Protein AF-A0A971X4K5-F1 (afdb_monomer_lite)

Structure (mmCIF, N/CA/C/O backbone):
data_AF-A0A971X4K5-F1
#
_entry.id   AF-A0A971X4K5-F1
#
loop_
_atom_site.group_PDB
_atom_site.id
_atom_site.type_symbol
_atom_site.label_atom_id
_atom_site.label_alt_id
_atom_site.label_comp_id
_atom_site.label_asym_id
_atom_site.label_entity_id
_atom_site.label_seq_id
_atom_site.pdbx_PDB_ins_code
_atom_site.Cartn_x
_atom_site.Cartn_y
_atom_site.Cartn_z
_atom_site.occupancy
_atom_site.B_iso_or_equiv
_atom_site.auth_seq_id
_atom_site.auth_comp_id
_atom_site.auth_asym_id
_atom_site.auth_atom_id
_atom_site.pdbx_PDB_model_num
ATOM 1 N N . MET A 1 1 ? 47.825 1.876 -85.597 1.00 58.78 1 MET A N 1
ATOM 2 C CA . MET A 1 1 ? 46.589 1.651 -84.807 1.00 58.78 1 MET A CA 1
ATOM 3 C C . MET A 1 1 ? 46.762 0.656 -83.650 1.00 58.78 1 MET A C 1
ATOM 5 O O . MET A 1 1 ? 46.253 0.939 -82.579 1.00 58.78 1 MET A O 1
ATOM 9 N N . ARG A 1 2 ? 47.531 -0.440 -83.796 1.00 67.69 2 ARG A N 1
ATOM 10 C CA . ARG A 1 2 ? 47.725 -1.481 -82.754 1.00 67.69 2 ARG A CA 1
ATOM 11 C C . ARG A 1 2 ? 48.335 -1.012 -81.417 1.00 67.69 2 ARG A C 1
ATOM 13 O O . ARG A 1 2 ? 48.044 -1.585 -80.376 1.00 67.69 2 ARG A O 1
ATOM 20 N N . ASN A 1 3 ? 49.154 0.038 -81.427 1.00 70.19 3 ASN A N 1
ATOM 21 C CA . ASN A 1 3 ? 49.801 0.536 -80.205 1.00 70.19 3 ASN A CA 1
ATOM 22 C C . ASN A 1 3 ? 48.844 1.411 -79.375 1.00 70.19 3 ASN A C 1
ATOM 24 O O . ASN A 1 3 ? 48.927 1.437 -78.155 1.00 70.19 3 ASN A O 1
ATOM 28 N N . LEU A 1 4 ? 47.886 2.071 -80.033 1.00 76.25 4 LEU A N 1
ATOM 29 C CA . LEU A 1 4 ? 46.918 2.975 -79.402 1.00 76.25 4 LEU A CA 1
ATOM 30 C C . LEU A 1 4 ? 45.888 2.201 -78.564 1.00 76.25 4 LEU A C 1
ATOM 32 O O . LEU A 1 4 ? 45.537 2.632 -77.470 1.00 76.25 4 LEU A O 1
ATOM 36 N N . SER A 1 5 ? 45.487 1.010 -79.022 1.00 79.56 5 SER A N 1
ATOM 37 C CA . SER A 1 5 ? 44.633 0.095 -78.254 1.00 79.56 5 SER A CA 1
ATOM 38 C C . SER A 1 5 ? 45.327 -0.467 -77.010 1.00 79.56 5 SER A C 1
ATOM 40 O O . SER A 1 5 ? 44.668 -0.678 -75.998 1.00 79.56 5 SER A O 1
ATOM 42 N N . LEU A 1 6 ? 46.651 -0.669 -77.051 1.00 83.38 6 LEU A N 1
ATOM 43 C CA . LEU A 1 6 ? 47.415 -1.124 -75.885 1.00 83.38 6 LEU A CA 1
ATOM 44 C C . LEU A 1 6 ? 47.510 -0.029 -74.815 1.00 83.38 6 LEU A C 1
ATOM 46 O O . LEU A 1 6 ? 47.253 -0.303 -73.647 1.00 83.38 6 LEU A O 1
ATOM 50 N N . TYR A 1 7 ? 47.790 1.219 -75.205 1.00 85.56 7 TYR A N 1
ATOM 51 C CA . TYR A 1 7 ? 47.802 2.339 -74.257 1.00 85.56 7 TYR A CA 1
ATOM 52 C C . TYR A 1 7 ? 46.420 2.624 -73.664 1.00 85.56 7 TYR A C 1
ATOM 54 O O . TYR A 1 7 ? 46.324 2.899 -72.471 1.00 85.56 7 TYR A O 1
ATOM 62 N N . ALA A 1 8 ? 45.352 2.506 -74.459 1.00 84.19 8 ALA A N 1
ATOM 63 C CA . ALA A 1 8 ? 43.986 2.649 -73.961 1.00 84.19 8 ALA A CA 1
ATOM 64 C C . ALA A 1 8 ? 43.652 1.586 -72.900 1.00 84.19 8 ALA A C 1
ATOM 66 O O . ALA A 1 8 ? 43.078 1.909 -71.864 1.00 84.19 8 ALA A O 1
ATOM 67 N N . LEU A 1 9 ? 44.066 0.335 -73.116 1.00 85.50 9 LEU A N 1
ATOM 68 C CA . LEU A 1 9 ? 43.822 -0.753 -72.169 1.00 85.50 9 LEU A CA 1
ATOM 69 C C . LEU A 1 9 ? 44.593 -0.556 -70.854 1.00 85.50 9 LEU A C 1
ATOM 71 O O . LEU A 1 9 ? 44.037 -0.742 -69.771 1.00 85.50 9 LEU A O 1
ATOM 75 N N . VAL A 1 10 ? 45.844 -0.095 -70.940 1.00 86.38 10 VAL A N 1
ATOM 76 C CA . VAL A 1 10 ? 46.647 0.260 -69.761 1.00 86.38 10 VAL A CA 1
ATOM 77 C C . VAL A 1 10 ? 46.023 1.438 -69.010 1.00 86.38 10 VAL A C 1
ATOM 79 O O . VAL A 1 10 ? 45.855 1.354 -67.795 1.00 86.38 10 VAL A O 1
ATOM 82 N N . ALA A 1 11 ? 45.598 2.493 -69.708 1.00 85.56 11 ALA A N 1
ATOM 83 C CA . ALA A 1 11 ? 44.955 3.650 -69.086 1.00 85.56 11 ALA A CA 1
ATOM 84 C C . ALA A 1 11 ? 43.650 3.280 -68.359 1.00 85.56 11 ALA A C 1
ATOM 86 O O . ALA A 1 11 ? 43.416 3.743 -67.243 1.00 85.56 11 ALA A O 1
ATOM 87 N N . VAL A 1 12 ? 42.833 2.396 -68.942 1.00 87.94 12 VAL A N 1
ATOM 88 C CA . VAL A 1 12 ? 41.603 1.898 -68.304 1.00 87.94 12 VAL A CA 1
ATOM 89 C C . VAL A 1 12 ? 41.923 1.063 -67.063 1.00 87.94 12 VAL A C 1
ATOM 91 O O . VAL A 1 12 ? 41.319 1.279 -66.014 1.00 87.94 12 VAL A O 1
ATOM 94 N N . SER A 1 13 ? 42.907 0.162 -67.134 1.00 82.50 13 SER A N 1
ATOM 95 C CA . SER A 1 13 ? 43.317 -0.637 -65.969 1.00 82.50 13 SER A CA 1
ATOM 96 C C . SER A 1 13 ? 43.859 0.224 -64.820 1.00 82.50 13 SER A C 1
ATOM 98 O O . SER A 1 13 ? 43.521 -0.015 -63.660 1.00 82.50 13 SER A O 1
ATOM 100 N N . ALA A 1 14 ? 44.615 1.280 -65.134 1.00 86.62 14 ALA A N 1
ATOM 101 C CA . ALA A 1 14 ? 45.125 2.230 -64.151 1.00 86.62 14 ALA A CA 1
ATOM 102 C C . ALA A 1 14 ? 43.999 3.055 -63.509 1.00 86.62 14 ALA A C 1
ATOM 104 O O . ALA A 1 14 ? 43.995 3.249 -62.294 1.00 86.62 14 ALA A O 1
ATOM 105 N N . ALA A 1 15 ? 43.012 3.490 -64.298 1.00 85.19 15 ALA A N 1
ATOM 106 C CA . ALA A 1 15 ? 41.843 4.203 -63.791 1.00 85.19 15 ALA A CA 1
ATOM 107 C C . ALA A 1 15 ? 40.999 3.331 -62.846 1.00 85.19 15 ALA A C 1
ATOM 109 O O . ALA A 1 15 ? 40.577 3.802 -61.792 1.00 85.19 15 ALA A O 1
ATOM 110 N N . ILE A 1 16 ? 40.805 2.050 -63.178 1.00 86.19 16 ILE A N 1
ATOM 111 C CA . ILE A 1 16 ? 40.091 1.092 -62.318 1.00 86.19 16 ILE A CA 1
ATOM 112 C C . ILE A 1 16 ? 40.869 0.843 -61.021 1.00 86.19 16 ILE A C 1
ATOM 114 O O . ILE A 1 16 ? 40.280 0.876 -59.941 1.00 86.19 16 ILE A O 1
ATOM 118 N N . GLY A 1 17 ? 42.188 0.647 -61.107 1.00 82.88 17 GLY A N 1
ATOM 119 C CA . GLY A 1 17 ? 43.045 0.470 -59.932 1.00 82.88 17 GLY A CA 1
ATOM 120 C C . GLY A 1 17 ? 43.005 1.674 -58.988 1.00 82.88 17 GLY A C 1
ATOM 121 O O . GLY A 1 17 ? 42.856 1.503 -57.780 1.00 82.88 17 GLY A O 1
ATOM 122 N N . LEU A 1 18 ? 43.048 2.893 -59.537 1.00 81.19 18 LEU A N 1
ATOM 123 C CA . LEU A 1 18 ? 42.917 4.133 -58.763 1.00 81.19 18 LEU A CA 1
ATOM 124 C C . LEU A 1 18 ? 41.534 4.275 -58.116 1.00 81.19 18 LEU A C 1
ATOM 126 O O . LEU A 1 18 ? 41.435 4.712 -56.970 1.00 81.19 18 LEU A O 1
ATOM 130 N N . TRP A 1 19 ? 40.469 3.883 -58.819 1.00 81.56 19 TRP A N 1
ATOM 131 C CA . TRP A 1 19 ? 39.109 3.948 -58.287 1.00 81.56 19 TRP A CA 1
ATOM 132 C C . TRP A 1 19 ? 38.888 2.947 -57.146 1.00 81.56 19 TRP A C 1
ATOM 134 O O . TRP A 1 19 ? 38.316 3.308 -56.121 1.00 81.56 19 TRP A O 1
ATOM 144 N N . LEU A 1 20 ? 39.407 1.721 -57.274 1.00 77.69 20 LEU A N 1
ATOM 145 C CA . LEU A 1 20 ? 39.354 0.706 -56.217 1.00 77.69 20 LEU A CA 1
ATOM 146 C C . LEU A 1 20 ? 40.134 1.132 -54.968 1.00 77.69 20 LEU A C 1
ATOM 148 O O . LEU A 1 20 ? 39.628 0.973 -53.859 1.00 77.69 20 LEU A O 1
ATOM 152 N N . LEU A 1 21 ? 41.315 1.736 -55.135 1.00 74.88 21 LEU A N 1
ATOM 153 C CA . LEU A 1 21 ? 42.117 2.235 -54.014 1.00 74.88 21 LEU A CA 1
ATOM 154 C C . LEU A 1 21 ? 41.404 3.371 -53.258 1.00 74.88 21 LEU A C 1
ATOM 156 O O . LEU A 1 21 ? 41.463 3.441 -52.034 1.00 74.88 21 LEU A O 1
ATOM 160 N N . ALA A 1 22 ? 40.700 4.244 -53.985 1.00 75.50 22 ALA A N 1
ATOM 161 C CA . ALA A 1 22 ? 39.922 5.338 -53.405 1.00 75.50 22 ALA A CA 1
ATOM 162 C C . ALA A 1 22 ? 38.581 4.880 -52.793 1.00 75.50 22 ALA A C 1
ATOM 164 O O . ALA A 1 22 ? 38.060 5.536 -51.886 1.00 75.50 22 ALA A O 1
ATOM 165 N N . ALA A 1 23 ? 38.009 3.773 -53.278 1.00 71.62 23 ALA A N 1
ATOM 166 C CA . ALA A 1 23 ? 36.752 3.206 -52.789 1.00 71.62 23 ALA A CA 1
ATOM 167 C C . ALA A 1 23 ? 36.934 2.285 -51.570 1.00 71.62 23 ALA A C 1
ATOM 169 O O . ALA A 1 23 ? 36.057 2.260 -50.707 1.00 71.62 23 ALA A O 1
ATOM 170 N N . ALA A 1 24 ? 38.070 1.586 -51.460 1.00 66.31 24 ALA A N 1
ATOM 171 C CA . ALA A 1 24 ? 38.403 0.698 -50.342 1.00 66.31 24 ALA A CA 1
ATOM 172 C C . ALA A 1 24 ? 38.182 1.314 -48.939 1.00 66.31 24 ALA A C 1
ATOM 174 O O . ALA A 1 24 ? 37.436 0.716 -48.160 1.00 66.31 24 ALA A O 1
ATOM 175 N N . PRO A 1 25 ? 38.687 2.527 -48.613 1.00 71.31 25 PRO A N 1
ATOM 176 C CA . PRO A 1 25 ? 38.505 3.097 -47.272 1.00 71.31 25 PRO A CA 1
ATOM 177 C C . PRO A 1 25 ? 37.039 3.412 -46.936 1.00 71.31 25 PRO A C 1
ATOM 179 O O . PRO A 1 25 ? 36.673 3.496 -45.768 1.00 71.31 25 PRO A O 1
ATOM 182 N N . ARG A 1 26 ? 36.167 3.585 -47.940 1.00 69.88 26 ARG A N 1
ATOM 183 C CA . ARG A 1 26 ? 34.741 3.879 -47.717 1.00 69.88 26 ARG A CA 1
ATOM 184 C C . ARG A 1 26 ? 33.955 2.644 -47.289 1.00 69.88 26 ARG A C 1
ATOM 186 O O . ARG A 1 26 ? 32.975 2.781 -46.565 1.00 69.88 26 ARG A O 1
ATOM 193 N N . ILE A 1 27 ? 34.375 1.461 -47.733 1.00 71.56 27 ILE A N 1
ATOM 194 C CA . ILE A 1 27 ? 33.725 0.191 -47.392 1.00 71.56 27 ILE A CA 1
ATOM 195 C C . ILE A 1 27 ? 34.018 -0.157 -45.929 1.00 71.56 27 ILE A C 1
ATOM 197 O O . ILE A 1 27 ? 33.097 -0.493 -45.192 1.00 71.56 27 ILE A O 1
ATOM 201 N N . GLU A 1 28 ? 35.262 0.028 -45.485 1.00 76.06 28 GLU A N 1
ATOM 202 C CA . GLU A 1 28 ? 35.651 -0.134 -44.077 1.00 76.06 28 GLU A CA 1
ATOM 203 C C . GLU A 1 28 ? 34.931 0.879 -43.172 1.00 76.06 28 GLU A C 1
ATOM 205 O O . GLU A 1 28 ? 34.429 0.532 -42.101 1.00 76.06 28 GLU A O 1
ATOM 210 N N . LEU A 1 29 ? 34.790 2.133 -43.622 1.00 78.44 29 LEU A N 1
ATOM 211 C CA . LEU A 1 29 ? 34.037 3.147 -42.880 1.00 78.44 29 LEU A CA 1
ATOM 212 C C . LEU A 1 29 ? 32.542 2.793 -42.767 1.00 78.44 29 LEU A C 1
ATOM 214 O O . LEU A 1 29 ? 31.927 3.013 -41.728 1.00 78.44 29 LEU A O 1
ATOM 218 N N . ALA A 1 30 ? 31.950 2.236 -43.826 1.00 78.88 30 ALA A N 1
ATOM 219 C CA . ALA A 1 30 ? 30.556 1.799 -43.812 1.00 78.88 30 ALA A CA 1
ATOM 220 C C . ALA A 1 30 ? 30.344 0.583 -42.895 1.00 78.88 30 ALA A C 1
ATOM 222 O O . ALA A 1 30 ? 29.360 0.540 -42.159 1.00 78.88 30 ALA A O 1
ATOM 223 N N . GLN A 1 31 ? 31.278 -0.372 -42.892 1.00 83.94 31 GLN A N 1
ATOM 224 C CA . GLN A 1 31 ? 31.243 -1.537 -42.002 1.00 83.94 31 GLN A CA 1
ATOM 225 C C . GLN A 1 31 ? 31.376 -1.124 -40.536 1.00 83.94 31 GLN A C 1
ATOM 227 O O . GLN A 1 31 ? 30.536 -1.481 -39.722 1.00 83.94 31 GLN A O 1
ATOM 232 N N . THR A 1 32 ? 32.346 -0.268 -40.212 1.00 85.94 32 THR A N 1
ATOM 233 C CA . THR A 1 32 ? 32.514 0.233 -38.838 1.00 85.94 32 THR A CA 1
ATOM 234 C C . THR A 1 32 ? 31.304 1.034 -38.354 1.00 85.94 32 THR A C 1
ATOM 236 O O . THR A 1 32 ? 30.937 0.950 -37.184 1.00 85.94 32 THR A O 1
ATOM 239 N N . GLN A 1 33 ? 30.642 1.803 -39.223 1.00 86.94 33 GLN A N 1
ATOM 240 C CA . GLN A 1 33 ? 29.390 2.482 -38.870 1.00 86.94 33 GLN A CA 1
ATOM 241 C C . GLN A 1 33 ? 28.251 1.497 -38.604 1.00 86.94 33 GLN A C 1
ATOM 243 O O . GLN A 1 33 ? 27.502 1.698 -37.647 1.00 86.94 33 GLN A O 1
ATOM 248 N N . LEU A 1 34 ? 28.140 0.440 -39.412 1.00 90.12 34 LEU A N 1
ATOM 249 C CA . LEU A 1 34 ? 27.159 -0.621 -39.209 1.00 90.12 34 LEU A CA 1
ATOM 250 C C . LEU A 1 34 ? 27.406 -1.352 -37.884 1.00 90.12 34 LEU A C 1
ATOM 252 O O . LEU A 1 34 ? 26.485 -1.458 -37.082 1.00 90.12 34 LEU A O 1
ATOM 256 N N . ASP A 1 35 ? 28.641 -1.769 -37.611 1.00 93.00 35 ASP A N 1
ATOM 257 C CA . ASP A 1 35 ? 29.009 -2.473 -36.377 1.00 93.00 35 ASP A CA 1
ATOM 258 C C . ASP A 1 35 ? 28.740 -1.610 -35.138 1.00 93.00 35 ASP A C 1
ATOM 260 O O . ASP A 1 35 ? 28.172 -2.073 -34.149 1.00 93.00 35 ASP A O 1
ATOM 264 N N . ASN A 1 36 ? 29.064 -0.316 -35.210 1.00 93.12 36 ASN A N 1
ATOM 265 C CA . ASN A 1 36 ? 28.758 0.634 -34.143 1.00 93.12 36 ASN A CA 1
ATOM 266 C C . ASN A 1 36 ? 27.249 0.834 -33.955 1.00 93.12 36 ASN A C 1
ATOM 268 O O . ASN A 1 36 ? 26.789 0.983 -32.823 1.00 93.12 36 ASN A O 1
ATOM 272 N N . ALA A 1 37 ? 26.471 0.869 -35.039 1.00 92.06 37 ALA A N 1
ATOM 273 C CA . ALA A 1 37 ? 25.018 0.972 -34.962 1.00 92.06 37 ALA A CA 1
ATOM 274 C C . ALA A 1 37 ? 24.404 -0.291 -34.341 1.00 92.06 37 ALA A C 1
ATOM 276 O O . ALA A 1 37 ? 23.555 -0.174 -33.460 1.00 92.06 37 ALA A O 1
ATOM 277 N N . LEU A 1 38 ? 24.882 -1.478 -34.724 1.00 93.44 38 LEU A N 1
ATOM 278 C CA . LEU A 1 38 ? 24.456 -2.754 -34.149 1.00 93.44 38 LEU A CA 1
ATOM 279 C C . LEU A 1 38 ? 24.793 -2.836 -32.654 1.00 93.44 38 LEU A C 1
ATOM 281 O O . LEU A 1 38 ? 23.913 -3.132 -31.850 1.00 93.44 38 LEU A O 1
ATOM 285 N N . ALA A 1 39 ? 26.011 -2.461 -32.255 1.00 94.25 39 ALA A N 1
ATOM 286 C CA . ALA A 1 39 ? 26.407 -2.421 -30.845 1.00 94.25 39 ALA A CA 1
ATOM 287 C C . ALA A 1 39 ? 25.571 -1.421 -30.022 1.00 94.25 39 ALA A C 1
ATOM 289 O O . ALA A 1 39 ? 25.254 -1.656 -28.852 1.00 94.25 39 ALA A O 1
ATOM 290 N N . ARG A 1 40 ? 25.175 -0.292 -30.625 1.00 93.00 40 ARG A N 1
ATOM 291 C CA . ARG A 1 40 ? 24.274 0.683 -29.991 1.00 93.00 40 ARG A CA 1
ATOM 292 C C . ARG A 1 40 ? 22.863 0.134 -29.811 1.00 93.00 40 ARG A C 1
ATOM 294 O O . ARG A 1 40 ? 22.273 0.379 -28.768 1.00 93.00 40 ARG A O 1
ATOM 301 N N . ILE A 1 41 ? 22.341 -0.600 -30.791 1.00 93.94 41 ILE A N 1
ATOM 302 C CA . ILE A 1 41 ? 21.025 -1.243 -30.681 1.00 93.94 41 ILE A CA 1
ATOM 303 C C . ILE A 1 41 ? 21.063 -2.300 -29.578 1.00 93.94 41 ILE A C 1
ATOM 305 O O . ILE A 1 41 ? 20.243 -2.250 -28.672 1.00 93.94 41 ILE A O 1
ATOM 309 N N . GLU A 1 42 ? 22.066 -3.176 -29.578 1.00 95.62 42 GLU A N 1
ATOM 310 C CA . GLU A 1 42 ? 22.188 -4.228 -28.566 1.00 95.62 42 GLU A CA 1
ATOM 311 C C . GLU A 1 42 ? 22.337 -3.656 -27.145 1.00 95.62 42 GLU A C 1
ATOM 313 O O . GLU A 1 42 ? 21.722 -4.138 -26.193 1.00 95.62 42 GLU A O 1
ATOM 318 N N . SER A 1 43 ? 23.131 -2.594 -26.975 1.00 92.31 43 SER A N 1
ATOM 319 C CA . SER A 1 43 ? 23.246 -1.922 -25.674 1.00 92.31 43 SER A CA 1
ATOM 320 C C . SER A 1 43 ? 21.953 -1.217 -25.255 1.00 92.31 43 SER A C 1
ATOM 322 O O . SER A 1 43 ? 21.615 -1.251 -24.072 1.00 92.31 43 SER A O 1
ATOM 324 N N . ALA A 1 44 ? 21.208 -0.628 -26.196 1.00 91.00 44 ALA A N 1
ATOM 325 C CA . ALA A 1 44 ? 19.896 -0.047 -25.922 1.00 91.00 44 ALA A CA 1
ATOM 326 C C . ALA A 1 44 ? 18.872 -1.116 -25.510 1.00 91.00 44 ALA A C 1
ATOM 328 O O . ALA A 1 44 ? 18.195 -0.938 -24.503 1.00 91.00 44 ALA A O 1
ATOM 329 N N . GLU A 1 45 ? 18.823 -2.256 -26.203 1.00 93.81 45 GLU A N 1
ATOM 330 C CA . GLU A 1 45 ? 17.939 -3.377 -25.860 1.00 93.81 45 GLU A CA 1
ATOM 331 C C . GLU A 1 45 ? 18.223 -3.929 -24.458 1.00 93.81 45 GLU A C 1
ATOM 333 O O . GLU A 1 45 ? 17.295 -4.205 -23.697 1.00 93.81 45 GLU A O 1
ATOM 338 N N . ARG A 1 46 ? 19.501 -4.039 -24.071 1.00 92.50 46 ARG A N 1
ATOM 339 C CA . ARG A 1 46 ? 19.885 -4.463 -22.713 1.00 92.50 46 ARG A CA 1
ATOM 340 C C . ARG A 1 46 ? 19.424 -3.468 -21.648 1.00 92.50 46 ARG A C 1
ATOM 342 O O . ARG A 1 46 ? 18.892 -3.885 -20.621 1.00 92.50 46 ARG A O 1
ATOM 349 N N . LEU A 1 47 ? 19.609 -2.169 -21.893 1.00 93.38 47 LEU A N 1
ATOM 350 C CA . LEU A 1 47 ? 19.156 -1.115 -20.980 1.00 93.38 47 LEU A CA 1
ATOM 351 C C . LEU A 1 47 ? 17.629 -1.084 -20.864 1.00 93.38 47 LEU A C 1
ATOM 353 O O . LEU A 1 47 ? 17.103 -0.886 -19.770 1.00 93.38 47 LEU A O 1
ATOM 357 N N . ASP A 1 48 ? 16.912 -1.290 -21.966 1.00 93.44 48 ASP A N 1
ATOM 358 C CA . ASP A 1 48 ? 15.452 -1.338 -21.961 1.00 93.44 48 ASP A CA 1
ATOM 359 C C . ASP A 1 48 ? 14.937 -2.573 -21.217 1.00 93.44 48 ASP A C 1
ATOM 361 O O . ASP A 1 48 ? 14.028 -2.448 -20.397 1.00 93.44 48 ASP A O 1
ATOM 365 N N . ALA A 1 49 ? 15.561 -3.740 -21.401 1.00 93.62 49 ALA A N 1
ATOM 366 C CA . ALA A 1 49 ? 15.233 -4.941 -20.635 1.00 93.62 49 ALA A CA 1
ATOM 367 C C . ALA A 1 49 ? 15.440 -4.739 -19.122 1.00 93.62 49 ALA A C 1
ATOM 369 O O . ALA A 1 49 ? 14.579 -5.113 -18.322 1.00 93.62 49 ALA A O 1
ATOM 370 N N . GLU A 1 50 ? 16.540 -4.095 -18.719 1.00 92.56 50 GLU A N 1
ATOM 371 C CA . GLU A 1 50 ? 16.801 -3.761 -17.314 1.00 92.56 50 GLU A CA 1
ATOM 372 C C . GLU A 1 50 ? 15.748 -2.789 -16.758 1.00 92.56 50 GLU A C 1
ATOM 374 O O . GLU A 1 50 ? 15.202 -3.003 -15.674 1.00 92.56 50 GLU A O 1
ATOM 379 N N . ARG A 1 51 ? 15.392 -1.747 -17.520 1.00 92.44 51 ARG A N 1
ATOM 380 C CA . ARG A 1 51 ? 14.354 -0.782 -17.126 1.00 92.44 51 ARG A CA 1
ATOM 381 C C . ARG A 1 51 ? 12.984 -1.430 -16.982 1.00 92.44 51 ARG A C 1
ATOM 383 O O . ARG A 1 51 ? 12.286 -1.126 -16.017 1.00 92.44 51 ARG A O 1
ATOM 390 N N . ILE A 1 52 ? 12.604 -2.316 -17.902 1.00 93.31 52 ILE A N 1
ATOM 391 C CA . ILE A 1 52 ? 11.338 -3.058 -17.834 1.00 93.31 52 ILE A CA 1
ATOM 392 C C . ILE A 1 52 ? 11.291 -3.891 -16.549 1.00 93.31 52 ILE A C 1
ATOM 394 O O . ILE A 1 52 ? 10.311 -3.800 -15.812 1.00 93.31 52 ILE A O 1
ATOM 398 N N . ALA A 1 53 ? 12.368 -4.614 -16.228 1.00 91.25 53 ALA A N 1
ATOM 399 C CA . ALA A 1 53 ? 12.445 -5.412 -15.005 1.00 91.25 53 ALA A CA 1
ATOM 400 C C . ALA A 1 53 ? 12.309 -4.553 -13.733 1.00 91.25 53 ALA A C 1
ATOM 402 O O . ALA A 1 53 ? 11.611 -4.932 -12.790 1.00 91.25 53 ALA A O 1
ATOM 403 N N . VAL A 1 54 ? 12.929 -3.367 -13.706 1.00 93.81 54 VAL A N 1
ATOM 404 C CA . VAL A 1 54 ? 12.797 -2.426 -12.581 1.00 93.81 54 VAL A CA 1
ATOM 405 C C . VAL A 1 54 ? 11.369 -1.893 -12.461 1.00 93.81 54 VAL A C 1
ATOM 407 O O . VAL A 1 54 ? 10.835 -1.843 -11.353 1.00 93.81 54 VAL A O 1
ATOM 410 N N . ILE A 1 55 ? 10.735 -1.511 -13.573 1.00 93.50 55 ILE A N 1
ATOM 411 C CA . ILE A 1 55 ? 9.352 -1.012 -13.577 1.00 93.50 55 ILE A CA 1
ATOM 412 C C . ILE A 1 55 ? 8.391 -2.094 -13.077 1.00 93.50 55 ILE A C 1
ATOM 414 O O . ILE A 1 55 ? 7.520 -1.803 -12.260 1.00 93.50 55 ILE A O 1
ATOM 418 N N . GLU A 1 56 ? 8.563 -3.340 -13.514 1.00 91.62 56 GLU A N 1
ATOM 419 C CA . GLU A 1 56 ? 7.735 -4.464 -13.073 1.00 91.62 56 GLU A CA 1
ATOM 420 C C . GLU A 1 56 ? 7.897 -4.729 -11.568 1.00 91.62 56 GLU A C 1
ATOM 422 O O . GLU A 1 56 ? 6.906 -4.855 -10.840 1.00 91.62 56 GLU A O 1
ATOM 427 N N . ALA A 1 57 ? 9.136 -4.698 -11.065 1.00 88.19 57 ALA A N 1
ATOM 428 C CA . ALA A 1 57 ? 9.408 -4.808 -9.635 1.00 88.19 57 ALA A CA 1
ATOM 429 C C . ALA A 1 57 ? 8.763 -3.663 -8.828 1.00 88.19 57 ALA A C 1
ATOM 431 O O . ALA A 1 57 ? 8.163 -3.901 -7.776 1.00 88.19 57 ALA A O 1
ATOM 432 N N . GLN A 1 58 ? 8.834 -2.424 -9.325 1.00 90.88 58 GLN A N 1
ATOM 433 C CA . GLN A 1 58 ? 8.216 -1.259 -8.683 1.00 90.88 58 GLN A CA 1
ATOM 434 C C . GLN A 1 58 ? 6.684 -1.313 -8.721 1.00 90.88 58 GLN A C 1
ATOM 436 O O . GLN A 1 58 ? 6.037 -0.966 -7.731 1.00 90.88 58 GLN A O 1
ATOM 441 N N . ALA A 1 59 ? 6.088 -1.793 -9.814 1.00 88.19 59 ALA A N 1
ATOM 442 C CA . ALA A 1 59 ? 4.642 -1.964 -9.931 1.00 88.19 59 ALA A CA 1
ATOM 443 C C . ALA A 1 59 ? 4.103 -2.953 -8.882 1.00 88.19 59 ALA A C 1
ATOM 445 O O . ALA A 1 59 ? 3.079 -2.688 -8.248 1.00 88.19 59 ALA A O 1
ATOM 446 N N . GLY A 1 60 ? 4.830 -4.049 -8.632 1.00 87.56 60 GLY A N 1
ATOM 447 C CA . GLY A 1 60 ? 4.506 -4.997 -7.563 1.00 87.56 60 GLY A CA 1
ATOM 448 C C . GLY A 1 60 ? 4.619 -4.397 -6.154 1.00 87.56 60 GLY A C 1
ATOM 449 O O . GLY A 1 60 ? 3.833 -4.720 -5.267 1.00 87.56 60 GLY A O 1
ATOM 450 N N . GLN A 1 61 ? 5.567 -3.487 -5.924 1.00 89.94 61 GLN A N 1
ATOM 451 C CA . GLN A 1 61 ? 5.681 -2.782 -4.641 1.00 89.94 61 GLN A CA 1
ATOM 452 C C . GLN A 1 61 ? 4.536 -1.781 -4.432 1.00 89.94 61 GLN A C 1
A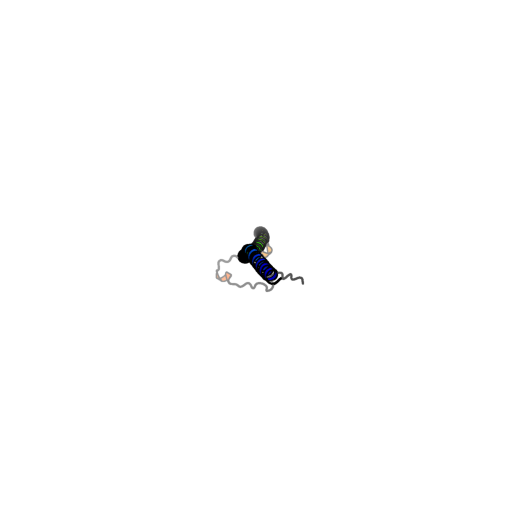TOM 454 O O . GLN A 1 61 ? 3.958 -1.725 -3.346 1.00 89.94 61 GLN A O 1
ATOM 459 N N . LEU A 1 62 ? 4.168 -1.031 -5.474 1.00 91.25 62 LEU A N 1
ATOM 460 C CA . LEU A 1 62 ? 3.051 -0.083 -5.454 1.00 91.25 62 LEU A CA 1
ATOM 461 C C . LEU A 1 62 ? 1.711 -0.766 -5.165 1.00 91.25 62 LEU A C 1
ATOM 463 O O . LEU A 1 62 ? 0.931 -0.254 -4.363 1.00 91.25 62 LEU A O 1
ATOM 467 N N . SER A 1 63 ? 1.449 -1.931 -5.762 1.00 90.38 63 SER A N 1
ATOM 468 C CA . SER A 1 63 ? 0.208 -2.671 -5.502 1.00 90.38 63 SER A CA 1
ATOM 469 C C . SER A 1 63 ? 0.107 -3.121 -4.041 1.00 90.38 63 SER A C 1
ATOM 471 O O . SER A 1 63 ? -0.935 -2.939 -3.410 1.00 90.38 63 SER A O 1
ATOM 473 N N . ASN A 1 64 ? 1.205 -3.612 -3.461 1.00 90.00 64 ASN A N 1
ATOM 474 C CA . ASN A 1 64 ? 1.261 -3.991 -2.050 1.00 90.00 64 ASN A CA 1
ATOM 475 C C . ASN A 1 64 ? 1.036 -2.794 -1.114 1.00 90.00 64 ASN A C 1
ATOM 477 O O . ASN A 1 64 ? 0.333 -2.922 -0.110 1.00 90.00 64 ASN A O 1
ATOM 481 N N . LEU A 1 65 ? 1.594 -1.624 -1.447 1.00 93.44 65 LEU A N 1
ATOM 482 C CA . LEU A 1 65 ? 1.372 -0.394 -0.683 1.00 93.44 65 LEU A CA 1
ATOM 483 C C . LEU A 1 65 ? -0.088 0.061 -0.740 1.00 93.44 65 LEU A C 1
ATOM 485 O O . LEU A 1 65 ? -0.642 0.415 0.299 1.00 93.44 65 LEU A O 1
ATOM 489 N N . LEU A 1 66 ? -0.732 -0.007 -1.908 1.00 93.50 66 LEU A N 1
ATOM 490 C CA . LEU A 1 66 ? -2.151 0.328 -2.045 1.00 93.50 66 LEU A CA 1
ATOM 491 C C . LEU A 1 66 ? -3.032 -0.599 -1.201 1.00 93.50 66 LEU A C 1
ATOM 493 O O . LEU A 1 66 ? -3.908 -0.118 -0.488 1.00 93.50 66 LEU A O 1
ATOM 497 N N . VAL A 1 67 ? -2.763 -1.909 -1.210 1.00 93.81 67 VAL A N 1
ATOM 498 C CA . VAL A 1 67 ? -3.482 -2.878 -0.363 1.00 93.81 67 VAL A CA 1
ATOM 499 C C . VAL A 1 67 ? -3.275 -2.582 1.127 1.00 93.81 67 VAL A C 1
ATOM 501 O O . VAL A 1 67 ? -4.215 -2.661 1.925 1.00 93.81 67 VAL A O 1
ATOM 504 N N . ALA A 1 68 ? -2.054 -2.223 1.527 1.00 92.19 68 ALA A N 1
ATOM 505 C CA . ALA A 1 68 ? -1.765 -1.843 2.905 1.00 92.19 68 ALA A CA 1
ATOM 506 C C . ALA A 1 68 ? -2.501 -0.555 3.309 1.00 92.19 68 ALA A C 1
ATOM 508 O O . ALA A 1 68 ? -3.055 -0.485 4.407 1.00 92.19 68 ALA A O 1
ATOM 509 N N . GLU A 1 69 ? -2.557 0.440 2.424 1.00 95.06 69 GLU A N 1
ATOM 510 C CA . GLU A 1 69 ? -3.269 1.695 2.657 1.00 95.06 69 GLU A CA 1
ATOM 511 C C . GLU A 1 69 ? -4.782 1.476 2.777 1.00 95.06 69 GLU A C 1
ATOM 513 O O . GLU A 1 69 ? -5.403 1.991 3.710 1.00 95.06 69 GLU A O 1
ATOM 518 N N . THR A 1 70 ? -5.385 0.672 1.894 1.00 94.94 70 THR A N 1
ATOM 519 C CA . THR A 1 70 ? -6.818 0.354 1.978 1.00 94.94 70 THR A CA 1
ATOM 520 C C . THR A 1 70 ? -7.146 -0.359 3.282 1.00 94.94 70 THR A C 1
ATOM 522 O O . THR A 1 70 ? -8.093 0.028 3.966 1.00 94.94 70 THR A O 1
ATOM 525 N N . LYS A 1 71 ? -6.317 -1.331 3.682 1.00 95.00 71 LYS A N 1
ATOM 526 C CA . LYS A 1 71 ? -6.478 -2.039 4.956 1.00 95.00 71 LYS A CA 1
ATOM 527 C C . LYS A 1 71 ? -6.312 -1.102 6.154 1.00 95.00 71 LYS A C 1
ATOM 529 O O . LYS A 1 71 ? -7.040 -1.220 7.133 1.00 95.00 71 LYS A O 1
ATOM 534 N N . ASN A 1 72 ? -5.381 -0.151 6.091 1.00 95.69 72 ASN A N 1
ATOM 535 C CA . ASN A 1 72 ? -5.199 0.842 7.148 1.00 95.69 72 ASN A CA 1
ATOM 536 C C . ASN A 1 72 ? -6.439 1.740 7.297 1.00 95.69 72 ASN A C 1
ATOM 538 O O . ASN A 1 72 ? -6.943 1.912 8.405 1.00 95.69 72 ASN A O 1
ATOM 542 N N . ARG A 1 73 ? -6.982 2.244 6.182 1.00 95.19 73 ARG A N 1
ATOM 543 C CA . ARG A 1 73 ? -8.214 3.048 6.184 1.00 95.19 73 ARG A CA 1
ATOM 544 C C . ARG A 1 73 ? -9.406 2.266 6.739 1.00 95.19 73 ARG A C 1
ATOM 546 O O . ARG A 1 73 ? -10.175 2.822 7.520 1.00 95.19 73 ARG A O 1
ATOM 553 N N . GLU A 1 74 ? -9.537 0.991 6.379 1.00 95.62 74 GLU A N 1
ATOM 554 C CA . GLU A 1 74 ? -10.572 0.101 6.914 1.00 95.62 74 GLU A CA 1
ATOM 555 C C . GLU A 1 74 ? -10.440 -0.073 8.434 1.00 95.62 74 GLU A C 1
ATOM 557 O O . GLU A 1 74 ? -11.413 0.122 9.162 1.00 95.62 74 GLU A O 1
ATOM 562 N N . LEU A 1 75 ? -9.228 -0.342 8.932 1.00 96.06 75 LEU A N 1
ATOM 563 C CA . LEU A 1 75 ? -8.965 -0.462 10.369 1.00 96.06 75 LEU A CA 1
ATOM 564 C C . LEU A 1 75 ? -9.293 0.832 11.120 1.00 96.06 75 LEU A C 1
ATOM 566 O O . LEU A 1 75 ? -9.921 0.788 12.176 1.00 96.06 75 LEU A O 1
ATOM 570 N N . LEU A 1 76 ? -8.921 1.993 10.577 1.00 95.69 76 LEU A N 1
ATOM 571 C CA . LEU A 1 76 ? -9.257 3.286 11.179 1.00 95.69 76 LEU A CA 1
ATOM 572 C C . LEU A 1 76 ? -10.771 3.523 11.219 1.00 95.69 76 LEU A C 1
ATOM 574 O O . LEU A 1 76 ? -11.290 3.995 12.233 1.00 95.69 76 LEU A O 1
ATOM 578 N N . ALA A 1 77 ? -11.489 3.168 10.151 1.00 94.50 77 ALA A N 1
ATOM 579 C CA . ALA A 1 77 ? -12.945 3.257 10.115 1.00 94.50 77 ALA A CA 1
ATOM 580 C C . ALA A 1 77 ? -13.592 2.329 11.157 1.00 94.50 77 ALA A C 1
ATOM 582 O O . ALA A 1 77 ? -14.483 2.762 11.891 1.00 94.50 77 ALA A O 1
ATOM 583 N N . GLN A 1 78 ? -13.098 1.093 11.278 1.00 94.62 78 GLN A N 1
ATOM 584 C CA . GLN A 1 78 ? -13.581 0.112 12.247 1.00 94.62 78 GLN A CA 1
ATOM 585 C C . GLN A 1 78 ? -13.331 0.559 13.692 1.00 94.62 78 GLN A C 1
ATOM 587 O O . GLN A 1 78 ? -14.236 0.489 14.526 1.00 94.62 78 GLN A O 1
ATOM 592 N N . ILE A 1 79 ? -12.136 1.079 13.989 1.00 94.12 79 ILE A N 1
ATOM 593 C CA . ILE A 1 79 ? -11.799 1.628 15.309 1.00 94.12 79 ILE A CA 1
ATOM 594 C C . ILE A 1 79 ? -12.715 2.808 15.636 1.00 94.12 79 ILE A C 1
ATOM 596 O O . ILE A 1 79 ? -13.250 2.884 16.741 1.00 94.12 79 ILE A O 1
ATOM 600 N N . ALA A 1 80 ? -12.955 3.711 14.681 1.00 93.19 80 ALA A N 1
ATOM 601 C CA . ALA A 1 80 ? -13.850 4.843 14.891 1.00 93.19 80 ALA A CA 1
ATOM 602 C C . ALA A 1 80 ? -15.297 4.396 15.162 1.00 93.19 80 ALA A C 1
ATOM 604 O O . ALA A 1 80 ? -15.947 4.941 16.058 1.00 93.19 80 ALA A O 1
ATOM 605 N N . SER A 1 81 ? -15.810 3.399 14.431 1.00 92.12 81 SER A N 1
ATOM 606 C CA . SER A 1 81 ? -17.157 2.868 14.667 1.00 92.12 81 SER A CA 1
ATOM 607 C C . SER A 1 81 ? -17.265 2.145 16.008 1.00 92.12 81 SER A C 1
ATOM 609 O O . SER A 1 81 ? -18.204 2.397 16.763 1.00 92.12 81 SER A O 1
ATOM 611 N N . GLN A 1 82 ? -16.281 1.306 16.343 1.00 93.06 82 GLN A N 1
ATOM 612 C CA . GLN A 1 82 ? -16.244 0.585 17.614 1.00 93.06 82 GLN A CA 1
ATOM 613 C C . GLN A 1 82 ? -16.108 1.553 18.789 1.00 93.06 82 GLN A C 1
ATOM 615 O O . GLN A 1 82 ? -16.829 1.418 19.770 1.00 93.06 82 GLN A O 1
ATOM 620 N N . GLY A 1 83 ? -15.267 2.584 18.681 1.00 91.50 83 GLY A N 1
ATOM 621 C CA . GLY A 1 83 ? -15.109 3.600 19.722 1.00 91.50 83 GLY A CA 1
ATOM 622 C C . GLY A 1 83 ? -16.416 4.333 20.039 1.00 91.50 83 GLY A C 1
ATOM 623 O O . GLY A 1 83 ? -16.750 4.522 21.212 1.00 91.50 83 GLY A O 1
ATOM 624 N N . ARG A 1 84 ? -17.206 4.685 19.014 1.00 90.00 84 ARG A N 1
ATOM 625 C CA . ARG A 1 84 ? -18.542 5.278 19.211 1.00 90.00 84 ARG A CA 1
ATOM 626 C C . ARG A 1 84 ? -19.505 4.295 19.873 1.00 90.00 84 ARG A C 1
ATOM 628 O O . ARG A 1 84 ? -20.151 4.672 20.848 1.00 90.00 84 ARG A O 1
ATOM 635 N N . ALA A 1 85 ? -19.561 3.053 19.392 1.00 91.69 85 ALA A N 1
ATOM 636 C CA . ALA A 1 85 ? -20.426 2.015 19.954 1.00 91.69 85 ALA A CA 1
ATOM 637 C C . ALA A 1 85 ? -20.081 1.715 21.423 1.00 91.69 85 ALA A C 1
ATOM 639 O O . ALA A 1 85 ? -20.969 1.671 22.268 1.00 91.69 85 ALA A O 1
ATOM 640 N N . HIS A 1 86 ? -18.793 1.603 21.758 1.00 91.56 86 HIS A N 1
ATOM 641 C CA . HIS A 1 86 ? -18.332 1.415 23.133 1.00 91.56 86 HIS A CA 1
ATOM 642 C C . HIS A 1 86 ? 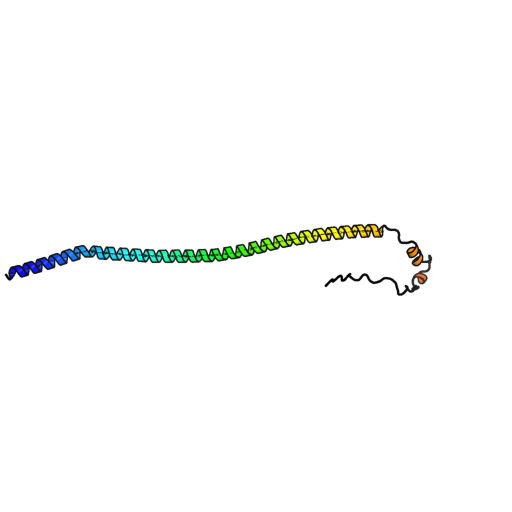-18.678 2.604 24.024 1.00 91.56 86 HIS A C 1
ATOM 644 O O . HIS A 1 86 ? -19.123 2.415 25.152 1.00 91.56 86 HIS A O 1
ATOM 650 N N . THR A 1 87 ? -18.524 3.829 23.521 1.00 92.88 87 THR A N 1
ATOM 651 C CA . THR A 1 87 ? -18.894 5.028 24.282 1.00 92.88 87 THR A CA 1
ATOM 652 C C . THR A 1 87 ? -20.395 5.054 24.569 1.00 92.88 87 THR A C 1
ATOM 654 O O . THR A 1 87 ? -20.795 5.338 25.696 1.00 92.88 87 THR A O 1
ATOM 657 N N . GLN A 1 88 ? -21.230 4.718 23.583 1.00 94.19 88 GLN A N 1
ATOM 658 C CA . GLN A 1 88 ? -22.679 4.623 23.764 1.00 94.19 88 GLN A CA 1
ATOM 659 C C . GLN A 1 88 ? -23.058 3.514 24.748 1.00 94.19 88 GLN A C 1
ATOM 661 O O . GLN A 1 88 ? -23.829 3.769 25.667 1.00 94.19 88 GLN A O 1
ATOM 666 N N . ALA A 1 89 ? -22.465 2.325 24.621 1.00 93.56 89 ALA A N 1
ATOM 667 C CA . ALA A 1 89 ? -22.701 1.210 25.535 1.00 93.56 89 ALA A CA 1
ATOM 668 C C . ALA A 1 89 ? -22.318 1.557 26.983 1.00 93.56 89 ALA A C 1
ATOM 670 O O . ALA A 1 89 ? -23.062 1.253 27.910 1.00 93.56 89 ALA A O 1
ATOM 671 N N . LEU A 1 90 ? -21.194 2.253 27.190 1.00 95.56 90 LEU A N 1
ATOM 672 C CA . LEU A 1 90 ? -20.788 2.723 28.517 1.00 95.56 90 LEU A CA 1
ATOM 673 C C . LEU A 1 90 ? -21.736 3.788 29.075 1.00 95.56 90 LEU A C 1
ATOM 675 O O . LEU A 1 90 ? -22.012 3.800 30.274 1.00 95.56 90 LEU A O 1
ATOM 679 N N . GLN A 1 91 ? -22.240 4.688 28.229 1.00 95.75 91 GLN A N 1
ATOM 680 C CA . GLN A 1 91 ? -23.241 5.668 28.649 1.00 95.75 91 GLN A CA 1
ATOM 681 C C . GLN A 1 91 ? -24.560 4.999 29.033 1.00 95.75 91 GLN A C 1
ATOM 683 O O . GLN A 1 91 ? -25.165 5.408 30.021 1.00 95.75 91 GLN A O 1
ATOM 688 N N . GLU A 1 92 ? -24.985 3.984 28.283 1.00 94.81 92 GLU A N 1
ATOM 689 C CA . GLU A 1 92 ? -26.185 3.207 28.588 1.00 94.81 92 GLU A CA 1
ATOM 690 C C . GLU A 1 92 ? -26.033 2.470 29.915 1.00 94.81 92 GLU A C 1
ATOM 692 O O . GLU A 1 92 ? -26.849 2.652 30.814 1.00 94.81 92 GLU A O 1
ATOM 697 N N . LEU A 1 93 ? -24.925 1.747 30.097 1.00 95.81 93 LEU A N 1
ATOM 698 C CA . LEU A 1 93 ? -24.625 1.051 31.346 1.00 95.81 93 LEU A CA 1
ATOM 699 C C . LEU A 1 93 ? -24.662 2.010 32.541 1.00 95.81 93 LEU A C 1
ATOM 701 O O . LEU A 1 93 ? -25.305 1.731 33.545 1.00 95.81 93 LEU A O 1
ATOM 705 N N . LYS A 1 94 ? -24.059 3.195 32.398 1.00 95.94 94 LYS A N 1
ATOM 706 C CA . LYS A 1 94 ? -24.085 4.220 33.445 1.00 95.94 94 LYS A CA 1
ATOM 707 C C . LYS A 1 94 ? -25.501 4.728 33.748 1.00 95.94 94 LYS A C 1
ATOM 709 O O . LYS A 1 94 ? -25.800 5.019 34.905 1.00 95.94 94 LYS A O 1
ATOM 714 N N . ARG A 1 95 ? -26.364 4.880 32.734 1.00 94.62 95 ARG A N 1
ATOM 715 C CA . ARG A 1 95 ? -27.769 5.279 32.933 1.00 94.62 95 ARG A CA 1
ATOM 716 C C . ARG A 1 95 ? -28.557 4.183 33.645 1.00 94.62 95 ARG A C 1
ATOM 718 O O . ARG A 1 95 ? -29.262 4.495 34.600 1.00 94.62 95 ARG A O 1
ATOM 725 N N . HIS A 1 96 ? -28.389 2.929 33.235 1.00 94.44 96 HIS A N 1
ATOM 726 C CA . HIS A 1 96 ? -29.002 1.778 33.895 1.00 94.44 96 HIS A CA 1
ATOM 727 C C . HIS A 1 96 ? -28.545 1.647 35.353 1.00 94.44 96 HIS A C 1
ATOM 729 O O . HIS A 1 96 ? -29.384 1.489 36.234 1.00 94.44 96 HIS A O 1
ATOM 735 N N . ASP A 1 97 ? -27.250 1.801 35.637 1.00 95.00 97 ASP A N 1
ATOM 736 C CA . ASP A 1 97 ? -26.729 1.761 37.008 1.00 95.00 97 ASP A CA 1
ATOM 737 C C . ASP A 1 97 ? -27.374 2.838 37.893 1.00 95.00 97 ASP A C 1
ATOM 739 O O . ASP A 1 97 ? -27.765 2.565 39.029 1.00 95.00 97 ASP A O 1
ATOM 743 N N . ALA A 1 98 ? -27.545 4.057 37.369 1.00 92.75 98 ALA A N 1
ATOM 744 C CA . ALA A 1 98 ? -28.231 5.127 38.090 1.00 92.75 98 ALA A CA 1
ATOM 745 C C . ALA A 1 98 ? -29.705 4.783 38.366 1.00 92.75 98 ALA A C 1
ATOM 747 O O . ALA A 1 98 ? -30.171 4.943 39.493 1.00 92.75 98 ALA A O 1
ATOM 748 N N . GLN A 1 99 ? -30.417 4.251 37.368 1.00 93.56 99 GLN A N 1
ATOM 749 C CA . GLN A 1 99 ? -31.810 3.817 37.519 1.00 93.56 99 GLN A CA 1
ATOM 750 C C . GLN A 1 99 ? -31.957 2.690 38.546 1.00 93.56 99 GLN A C 1
ATOM 752 O O . GLN A 1 99 ? -32.882 2.718 39.354 1.00 93.56 99 GLN A O 1
ATOM 757 N N . ILE A 1 100 ? -31.041 1.716 38.548 1.00 92.31 100 ILE A N 1
ATOM 758 C CA . ILE A 1 100 ? -31.037 0.614 39.517 1.00 92.31 100 ILE A CA 1
ATOM 759 C C . ILE A 1 100 ? -30.826 1.160 40.927 1.00 92.31 100 ILE A C 1
ATOM 761 O O . ILE A 1 100 ? -31.553 0.781 41.842 1.00 92.31 100 ILE A O 1
ATOM 765 N N . ILE A 1 101 ? -29.869 2.071 41.119 1.00 92.56 101 ILE A N 1
ATOM 766 C CA . ILE A 1 101 ? -29.638 2.700 42.425 1.00 92.56 101 ILE A CA 1
ATOM 767 C C . ILE A 1 101 ? -30.891 3.445 42.895 1.00 92.56 101 ILE A C 1
ATOM 769 O O . ILE A 1 101 ? -31.275 3.309 44.057 1.00 92.56 101 ILE A O 1
ATOM 773 N N . ASP A 1 102 ? -31.542 4.203 42.016 1.00 93.00 102 ASP A N 1
ATOM 774 C CA . ASP A 1 102 ? -32.763 4.932 42.361 1.00 93.00 102 ASP A CA 1
ATOM 775 C C . ASP A 1 102 ? -33.927 3.992 42.682 1.00 93.00 102 ASP A C 1
ATOM 777 O O . ASP A 1 102 ? -34.639 4.222 43.660 1.00 93.00 102 ASP A O 1
ATOM 781 N N . TYR A 1 103 ? -34.084 2.895 41.938 1.00 86.44 103 TYR A N 1
ATOM 782 C CA . TYR A 1 103 ? -35.058 1.848 42.245 1.00 86.44 103 TYR A CA 1
ATOM 783 C C . TYR A 1 103 ? -34.796 1.220 43.619 1.00 86.44 103 TYR A C 1
ATOM 785 O O . TYR A 1 103 ? -35.706 1.109 44.435 1.00 86.44 103 TYR A O 1
ATOM 793 N N . LEU A 1 104 ? -33.541 0.875 43.921 1.00 89.19 104 LEU A N 1
ATOM 794 C CA . LEU A 1 104 ? -33.155 0.287 45.207 1.00 89.19 104 LEU A CA 1
ATOM 795 C C . LEU A 1 104 ? -33.320 1.254 46.390 1.00 89.19 104 LEU A C 1
ATOM 797 O O . LEU A 1 104 ? -33.422 0.807 47.532 1.00 89.19 104 LEU A O 1
ATOM 801 N N . ARG A 1 105 ? -33.347 2.568 46.144 1.00 90.12 105 ARG A N 1
ATOM 802 C CA . ARG A 1 105 ? -33.642 3.583 47.168 1.00 90.12 105 ARG A CA 1
ATOM 803 C C . ARG A 1 105 ? -35.129 3.706 47.480 1.00 90.12 105 ARG A C 1
ATOM 805 O O . ARG A 1 105 ? -35.467 4.257 48.529 1.00 90.12 105 ARG A O 1
ATOM 812 N N . GLN A 1 106 ? -36.014 3.250 46.594 1.00 88.25 106 GLN A N 1
ATOM 813 C CA . GLN A 1 106 ? -37.449 3.324 46.844 1.00 88.25 106 GLN A CA 1
ATOM 814 C C . GLN A 1 106 ? -37.828 2.373 47.988 1.00 88.25 106 GLN A C 1
ATOM 816 O O . GLN A 1 106 ? -37.359 1.234 48.033 1.00 88.25 106 GLN A O 1
ATOM 821 N N . PRO A 1 107 ? -38.668 2.819 48.939 1.00 82.94 107 PRO A N 1
ATOM 822 C CA . PRO A 1 107 ? -39.124 1.951 50.010 1.00 82.94 107 PRO A CA 1
ATOM 823 C C . PRO A 1 107 ? -39.929 0.791 49.423 1.00 82.94 107 PRO A C 1
ATOM 825 O O . PRO A 1 107 ? -40.767 0.984 48.541 1.00 82.94 107 PRO A O 1
ATOM 828 N N . VAL A 1 108 ? -39.700 -0.416 49.944 1.00 79.31 108 VAL A N 1
ATOM 829 C CA . VAL A 1 108 ? -40.488 -1.591 49.559 1.00 79.31 108 VAL A CA 1
ATOM 830 C C . VAL A 1 108 ? -41.965 -1.306 49.867 1.00 79.31 108 VAL A C 1
ATOM 832 O O . VAL A 1 108 ? -42.269 -0.894 50.992 1.00 79.31 108 VAL A O 1
ATOM 835 N N . PRO A 1 109 ? -42.892 -1.516 48.912 1.00 82.81 109 PRO A N 1
ATOM 836 C CA . PRO A 1 109 ? -44.311 -1.278 49.137 1.00 82.81 109 PRO A CA 1
ATOM 837 C C . PRO A 1 109 ? -44.811 -2.005 50.388 1.00 82.81 109 PRO A C 1
ATOM 839 O O . PRO A 1 109 ? -44.582 -3.205 50.560 1.00 82.81 109 PRO A O 1
ATOM 842 N N . ALA A 1 110 ? -45.514 -1.281 51.261 1.00 75.38 110 ALA A N 1
ATOM 843 C CA . ALA A 1 110 ? -45.949 -1.803 52.556 1.00 75.38 110 ALA A CA 1
ATOM 844 C C . ALA A 1 110 ? -46.825 -3.062 52.427 1.00 75.38 110 ALA A C 1
ATOM 846 O O . ALA A 1 110 ? -46.767 -3.939 53.285 1.00 75.38 110 ALA A O 1
ATOM 847 N N . ASP A 1 111 ? -47.603 -3.172 51.350 1.00 75.69 111 ASP A N 1
ATOM 848 C CA . ASP A 1 111 ? -48.475 -4.322 51.091 1.00 75.69 111 ASP A CA 1
ATOM 849 C C . ASP A 1 111 ? -47.672 -5.595 50.783 1.00 75.69 111 ASP A C 1
ATOM 851 O O . ASP A 1 111 ? -48.014 -6.674 51.268 1.00 75.69 111 ASP 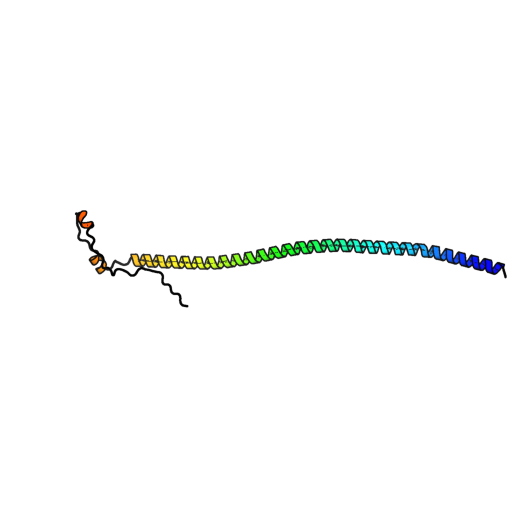A O 1
ATOM 855 N N . LEU A 1 112 ? -46.543 -5.468 50.075 1.00 71.75 112 LEU A N 1
ATOM 856 C CA . LEU A 1 112 ? -45.587 -6.564 49.882 1.00 71.75 112 LEU A CA 1
ATOM 857 C C . LEU A 1 112 ? -44.882 -6.916 51.193 1.00 71.75 112 LEU A C 1
ATOM 859 O O . LEU A 1 112 ? -44.736 -8.093 51.516 1.00 71.75 112 LEU A O 1
ATOM 863 N N . GLY A 1 113 ? -44.498 -5.904 51.976 1.00 70.81 113 GLY A N 1
ATOM 864 C CA . GLY A 1 113 ? -43.915 -6.100 53.302 1.00 70.81 113 GLY A CA 1
ATOM 865 C C . GLY A 1 113 ? -44.822 -6.925 54.217 1.00 70.81 113 GLY A C 1
ATOM 866 O O . GLY A 1 113 ? -44.334 -7.839 54.872 1.00 70.81 113 GLY A O 1
ATOM 867 N N . ARG A 1 114 ? -46.138 -6.667 54.195 1.00 73.69 114 ARG A N 1
ATOM 868 C CA . ARG A 1 114 ? -47.148 -7.439 54.940 1.00 73.69 114 ARG A CA 1
ATOM 869 C C . ARG A 1 114 ? -47.338 -8.855 54.398 1.00 73.69 114 ARG A C 1
ATOM 871 O O . ARG A 1 114 ? -47.481 -9.777 55.193 1.00 73.69 114 ARG A O 1
ATOM 878 N N . LEU A 1 115 ? -47.315 -9.042 53.075 1.00 71.62 115 LEU A N 1
ATOM 879 C CA . LEU A 1 115 ? -47.479 -10.361 52.446 1.00 71.62 115 LEU A CA 1
ATOM 880 C C . LEU A 1 115 ? -46.364 -11.338 52.853 1.00 71.62 115 LEU A C 1
ATOM 882 O O . LEU A 1 115 ? -46.612 -12.521 53.068 1.00 71.62 115 LEU A O 1
ATOM 886 N N . TYR A 1 116 ? -45.138 -10.826 52.979 1.00 69.00 116 TYR A N 1
ATOM 887 C CA . TYR A 1 116 ? -43.963 -11.599 53.382 1.00 69.00 116 TYR A CA 1
ATOM 888 C C . TYR A 1 116 ? -43.594 -11.427 54.859 1.00 69.00 116 TYR A C 1
ATOM 890 O O . TYR A 1 116 ? -42.566 -11.953 55.298 1.00 69.00 116 TYR A O 1
ATOM 898 N N . GLN A 1 117 ? -44.415 -10.717 55.639 1.00 71.31 117 GLN A N 1
ATOM 899 C CA . GLN A 1 117 ? -44.182 -10.513 57.063 1.00 71.31 117 GLN A CA 1
ATOM 900 C C . GLN A 1 117 ? -44.283 -11.859 57.780 1.00 71.31 117 GLN A C 1
ATOM 902 O O . GLN A 1 117 ? -45.367 -12.408 57.980 1.00 71.31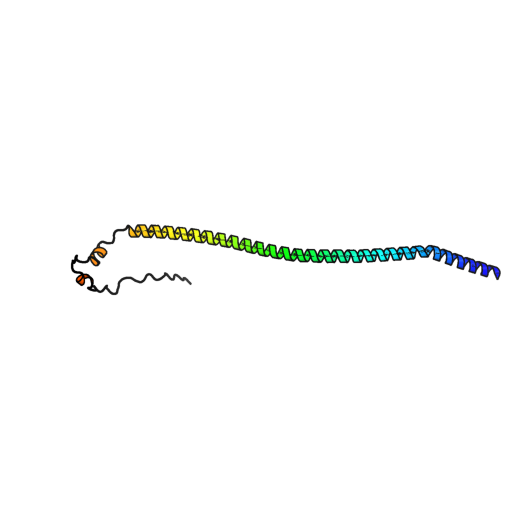 117 GLN A O 1
ATOM 907 N N . ARG A 1 118 ? -43.134 -12.418 58.162 1.00 68.88 118 ARG A N 1
ATOM 908 C CA . ARG A 1 118 ? -43.089 -13.622 58.991 1.00 68.88 118 ARG A CA 1
ATOM 909 C C . ARG A 1 118 ? -43.355 -13.250 60.442 1.00 68.88 118 ARG A C 1
ATOM 911 O O . ARG A 1 118 ? -42.863 -12.239 60.935 1.00 68.88 118 ARG A O 1
ATOM 918 N N . THR A 1 119 ? -44.108 -14.096 61.133 1.00 72.06 119 THR A N 1
ATOM 919 C CA . THR A 1 119 ? -44.243 -14.026 62.588 1.00 72.06 119 THR A CA 1
ATOM 920 C C . THR A 1 119 ? -42.873 -14.288 63.217 1.00 72.06 119 THR A C 1
ATOM 922 O O . THR A 1 119 ? -42.224 -15.272 62.854 1.00 72.06 119 THR A O 1
ATOM 925 N N . GLU A 1 120 ? -42.420 -13.423 64.131 1.00 70.88 120 GLU A N 1
ATOM 926 C CA . GLU A 1 120 ? -41.205 -13.681 64.912 1.00 70.88 120 GLU A CA 1
ATOM 927 C C . GLU A 1 120 ? -41.353 -15.027 65.633 1.00 70.88 120 GLU A C 1
ATOM 929 O O . GLU A 1 120 ? -42.257 -15.217 66.447 1.00 70.88 120 GLU A O 1
ATOM 934 N N . THR A 1 121 ? -40.495 -15.989 65.288 1.00 68.25 121 THR A N 1
ATOM 935 C CA . THR A 1 121 ? -40.459 -17.313 65.911 1.00 68.25 121 THR A CA 1
ATOM 936 C C . THR A 1 121 ? -39.031 -17.663 66.301 1.00 68.25 121 THR A C 1
ATOM 938 O O . THR A 1 121 ? -38.100 -17.588 65.494 1.00 68.25 121 THR A O 1
ATOM 941 N N . THR A 1 122 ? -38.857 -18.050 67.561 1.00 72.81 122 THR A N 1
ATOM 942 C CA . THR A 1 122 ? -37.581 -18.509 68.127 1.00 72.81 122 THR A CA 1
ATOM 943 C C . THR A 1 122 ? -37.304 -19.980 67.799 1.00 72.81 122 THR A C 1
ATOM 945 O O . THR A 1 122 ? -36.241 -20.493 68.133 1.00 72.81 122 THR A O 1
ATOM 948 N N . ASP A 1 123 ? -38.250 -20.671 67.153 1.00 69.50 123 ASP A N 1
ATOM 949 C CA . ASP A 1 123 ? -38.149 -22.087 66.806 1.00 69.50 123 ASP A CA 1
ATOM 950 C C . ASP A 1 123 ? -37.613 -22.293 65.367 1.00 69.50 123 ASP A C 1
ATOM 952 O O . ASP A 1 123 ? -38.300 -21.962 64.394 1.00 69.50 123 ASP A O 1
ATOM 956 N N . PRO A 1 124 ? -36.422 -22.905 65.193 1.00 68.25 124 PRO A N 1
ATOM 957 C CA . PRO A 1 124 ? -35.834 -23.216 63.888 1.00 68.25 124 PRO A CA 1
ATOM 958 C C . PRO A 1 124 ? -36.701 -24.129 63.000 1.00 68.25 124 PRO A C 1
ATOM 960 O O . PRO A 1 124 ? -36.597 -24.076 61.771 1.00 68.25 124 PRO A O 1
ATOM 963 N N . ALA A 1 125 ? -37.550 -24.985 63.582 1.00 70.94 125 ALA A N 1
ATOM 964 C CA . ALA A 1 125 ? -38.410 -25.893 62.818 1.00 70.94 125 ALA A CA 1
ATOM 965 C C . ALA A 1 125 ? -39.557 -25.150 62.114 1.00 70.94 125 ALA A C 1
ATOM 967 O O . ALA A 1 125 ? -39.974 -25.532 61.016 1.00 70.94 125 ALA A O 1
ATOM 968 N N . SER A 1 126 ? -39.994 -24.030 62.686 1.00 66.00 126 SER A N 1
ATOM 969 C CA . SER A 1 126 ? -41.027 -23.159 62.126 1.00 66.00 126 SER A CA 1
ATOM 970 C C . SER A 1 126 ? -40.612 -22.480 60.808 1.00 66.00 126 SER A C 1
ATOM 972 O O . SER A 1 126 ? -41.476 -22.116 60.011 1.00 66.00 126 SER A O 1
ATOM 974 N N . TYR A 1 127 ? -39.310 -22.386 60.502 1.00 59.34 127 TYR A N 1
ATOM 975 C CA . TYR A 1 127 ? -38.807 -21.794 59.250 1.00 59.34 127 TYR A CA 1
ATOM 976 C C . TYR A 1 127 ? -39.035 -22.666 58.007 1.00 59.34 127 TYR A C 1
ATOM 978 O O . TYR A 1 127 ? -38.984 -22.140 56.893 1.00 59.34 127 TYR A O 1
ATOM 986 N N . ARG A 1 128 ? -39.279 -23.975 58.178 1.00 65.62 128 ARG A N 1
ATOM 987 C CA . ARG A 1 128 ? -39.406 -24.951 57.078 1.00 65.62 128 ARG A CA 1
ATOM 988 C C . ARG A 1 128 ? -40.827 -25.134 56.548 1.00 65.62 128 ARG A C 1
ATOM 990 O O . ARG A 1 128 ? -41.010 -25.896 55.601 1.00 65.62 128 ARG A O 1
ATOM 997 N N . LYS A 1 129 ? -41.839 -24.472 57.122 1.00 59.31 129 LYS A N 1
ATOM 998 C CA . LYS A 1 129 ? -43.197 -24.532 56.565 1.00 59.31 129 LYS A CA 1
ATOM 999 C C . LYS A 1 129 ? -43.205 -23.838 55.201 1.00 59.31 129 LYS A C 1
ATOM 1001 O O . LYS A 1 129 ? -43.144 -22.615 55.121 1.00 59.31 129 LYS A O 1
ATOM 1006 N N . GLN A 1 130 ? -43.260 -24.640 54.137 1.00 57.75 130 GLN A N 1
ATOM 1007 C CA . GLN A 1 130 ? -43.544 -24.192 52.777 1.00 57.75 130 GLN A CA 1
ATOM 1008 C C . GLN A 1 130 ? -44.934 -23.555 52.765 1.00 57.75 130 GLN A C 1
ATOM 1010 O O . GLN A 1 130 ? -45.951 -24.235 52.660 1.00 57.75 130 GLN A O 1
ATOM 1015 N N . VAL A 1 131 ? -44.981 -22.234 52.910 1.00 58.72 131 VAL A N 1
ATOM 1016 C CA . VAL A 1 131 ? -46.133 -21.457 52.464 1.00 58.72 131 VAL A CA 1
ATOM 1017 C C . VAL A 1 131 ? -46.078 -21.527 50.943 1.00 58.72 131 VAL A C 1
ATOM 1019 O O . VAL A 1 131 ? -45.163 -20.972 50.337 1.00 58.72 131 VAL A O 1
ATOM 1022 N N . GLY A 1 132 ? -46.969 -22.317 50.342 1.00 55.91 132 GLY A N 1
ATOM 1023 C CA . GLY A 1 132 ? -47.067 -22.433 48.891 1.00 55.91 132 GLY A CA 1
ATOM 1024 C C . GLY A 1 132 ? -47.269 -21.047 48.293 1.00 55.91 132 GLY A C 1
ATOM 1025 O O . GLY A 1 132 ? -48.247 -20.374 48.620 1.00 55.91 132 GLY A O 1
ATOM 1026 N N . LEU A 1 133 ? -46.322 -20.601 47.468 1.00 60.69 133 LEU A N 1
ATOM 1027 C CA . LEU A 1 133 ? -46.507 -19.379 46.699 1.00 60.69 133 LEU A CA 1
ATOM 1028 C C . LEU A 1 133 ? -47.693 -19.598 45.742 1.00 60.69 133 LEU A C 1
ATOM 1030 O O . LEU A 1 133 ? -47.786 -20.675 45.144 1.00 60.69 133 LEU A O 1
ATOM 1034 N N . PRO A 1 134 ? -48.603 -18.620 45.590 1.00 57.84 134 PRO A N 1
ATOM 1035 C CA . PRO A 1 134 ? -49.630 -18.672 44.558 1.00 57.84 134 PRO A CA 1
ATOM 1036 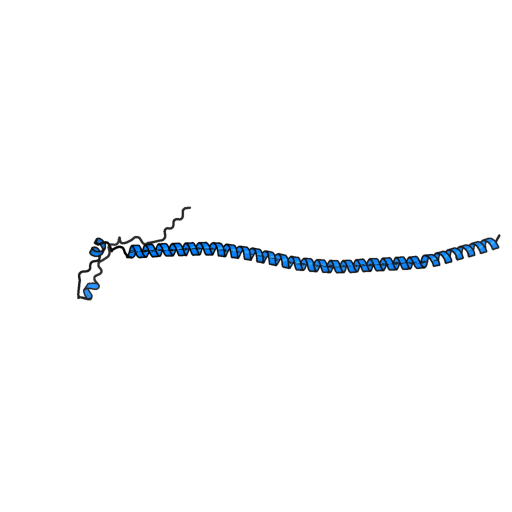C C . PRO A 1 134 ? -48.978 -18.904 43.190 1.00 57.84 134 PRO A C 1
ATOM 1038 O O . PRO A 1 134 ? -47.998 -18.242 42.857 1.00 57.84 134 PRO A O 1
ATOM 1041 N N . ALA A 1 135 ? -49.533 -19.821 42.395 1.00 56.97 135 ALA A N 1
ATOM 1042 C CA . ALA A 1 135 ? -48.992 -20.241 41.097 1.00 56.97 135 ALA A CA 1
ATOM 1043 C C . ALA A 1 135 ? -48.919 -19.126 40.027 1.00 56.97 135 ALA A C 1
ATOM 1045 O O . ALA A 1 135 ? -48.441 -19.378 38.927 1.00 56.97 135 ALA A O 1
ATOM 1046 N N . ASP A 1 136 ? -49.364 -17.910 40.353 1.00 58.75 136 ASP A N 1
ATOM 1047 C CA . ASP A 1 136 ? -49.449 -16.761 39.445 1.00 58.75 136 ASP A CA 1
ATOM 1048 C C . ASP A 1 136 ? -48.340 -15.714 39.657 1.00 58.75 136 ASP A C 1
ATOM 1050 O O . ASP A 1 136 ? -48.403 -14.596 39.140 1.00 58.75 136 ASP A O 1
ATOM 1054 N N . SER A 1 137 ? -47.299 -16.028 40.432 1.00 47.53 137 SER A N 1
ATOM 1055 C CA . SER A 1 137 ? -46.216 -15.075 40.660 1.00 47.53 137 SER A CA 1
ATOM 1056 C C . SER A 1 137 ? -45.246 -15.007 39.474 1.00 47.53 137 SER A C 1
ATOM 1058 O O . SER A 1 137 ? -44.392 -15.875 39.308 1.00 47.53 137 SER A O 1
ATOM 1060 N N . VAL A 1 138 ? -45.336 -13.876 38.768 1.00 53.66 138 VAL A N 1
ATOM 1061 C CA . VAL A 1 138 ? -44.315 -13.244 37.916 1.00 53.66 138 VAL A CA 1
ATOM 1062 C C . VAL A 1 138 ? -44.079 -13.931 36.565 1.00 53.66 138 VAL A C 1
ATOM 1064 O O . VAL A 1 138 ? -43.433 -14.971 36.461 1.00 53.66 138 VAL A O 1
ATOM 1067 N N . ARG A 1 139 ? -44.538 -13.273 35.488 1.00 56.59 139 ARG A N 1
ATOM 1068 C CA . ARG A 1 139 ? -44.101 -13.575 34.117 1.00 56.59 139 ARG A CA 1
ATOM 1069 C C . ARG A 1 139 ? -42.578 -13.439 34.068 1.00 56.59 139 ARG A C 1
ATOM 1071 O O . ARG A 1 139 ? -42.044 -12.394 34.434 1.00 56.59 139 ARG A O 1
ATOM 1078 N N . ALA A 1 140 ? -41.899 -14.498 33.634 1.00 53.00 140 ALA A N 1
ATOM 1079 C CA . ALA A 1 140 ? -40.457 -14.490 33.443 1.00 53.00 140 ALA A CA 1
ATOM 1080 C C . ALA A 1 140 ? -40.054 -13.296 32.564 1.00 53.00 140 ALA A C 1
ATOM 1082 O O . ALA A 1 140 ? -40.651 -13.084 31.508 1.00 53.00 140 ALA A O 1
ATOM 1083 N N . ALA A 1 141 ? -39.051 -12.531 32.999 1.00 48.84 141 ALA A N 1
ATOM 1084 C CA . ALA A 1 141 ? -38.383 -11.553 32.151 1.00 48.84 141 ALA A CA 1
ATOM 1085 C C . ALA A 1 141 ? -37.612 -12.319 31.061 1.00 48.84 141 ALA A C 1
ATOM 1087 O O . ALA A 1 141 ? -36.463 -12.713 31.249 1.00 48.84 141 ALA A O 1
ATOM 1088 N N . GLY A 1 142 ? -38.308 -12.636 29.970 1.00 46.59 142 GLY A N 1
ATOM 1089 C CA . GLY A 1 142 ? -37.734 -13.097 28.710 1.00 46.59 142 GLY A CA 1
ATOM 1090 C C . GLY A 1 142 ? -37.526 -11.905 27.774 1.00 46.59 142 GLY A C 1
ATOM 1091 O O . GLY A 1 142 ? -38.191 -10.888 27.958 1.00 46.59 142 GLY A O 1
ATOM 1092 N N . PRO A 1 143 ? -36.591 -12.001 26.817 1.00 46.66 143 PRO A N 1
ATOM 1093 C CA . PRO A 1 143 ? -36.196 -10.873 25.987 1.00 46.66 143 PRO A CA 1
ATOM 1094 C C . PRO A 1 143 ? -37.375 -10.425 25.122 1.00 46.66 143 PRO A C 1
ATOM 1096 O O . PRO A 1 143 ? -38.041 -11.269 24.521 1.00 46.66 143 PRO A O 1
ATOM 1099 N N . ASP A 1 144 ? -37.605 -9.115 25.052 1.00 47.97 144 ASP A N 1
ATOM 1100 C CA . ASP A 1 144 ? -38.450 -8.507 24.029 1.00 47.97 144 ASP A CA 1
ATOM 1101 C C . ASP A 1 144 ? -37.823 -8.824 22.660 1.00 47.97 144 ASP A C 1
ATOM 1103 O O . ASP A 1 144 ? -36.882 -8.174 22.204 1.00 47.97 144 ASP A O 1
ATOM 1107 N N . ASP A 1 145 ? -38.295 -9.905 22.036 1.00 46.44 145 ASP A N 1
ATOM 1108 C CA . ASP A 1 145 ? -38.096 -10.208 20.620 1.00 46.44 145 ASP A CA 1
ATOM 1109 C C . ASP A 1 145 ? -39.012 -9.278 19.817 1.00 46.44 145 ASP A C 1
ATOM 1111 O O . ASP A 1 145 ? -39.997 -9.699 19.215 1.00 46.44 145 ASP A O 1
ATOM 1115 N N . ASP A 1 146 ? -38.687 -7.984 19.833 1.00 43.88 146 ASP A N 1
ATOM 1116 C CA . ASP A 1 146 ? -39.189 -7.017 18.862 1.00 43.88 146 ASP A CA 1
ATOM 1117 C C . ASP A 1 146 ? -38.437 -7.235 17.541 1.00 43.88 146 ASP A C 1
ATOM 1119 O O . ASP A 1 146 ? -37.572 -6.460 17.126 1.00 43.88 146 ASP A O 1
ATOM 1123 N N . ARG A 1 147 ? -38.774 -8.333 16.859 1.00 39.34 147 ARG A N 1
ATOM 1124 C CA . ARG A 1 147 ? -38.623 -8.430 15.408 1.00 39.34 147 ARG A CA 1
ATOM 1125 C C . ARG A 1 147 ? -39.911 -7.949 14.772 1.00 39.34 147 ARG A C 1
ATOM 1127 O O . ARG A 1 147 ? -40.845 -8.710 14.537 1.00 39.34 147 ARG A O 1
ATOM 1134 N N . HIS A 1 148 ? -39.928 -6.661 14.470 1.00 40.66 148 HIS A N 1
ATOM 1135 C CA . HIS A 1 148 ? -40.664 -6.191 13.313 1.00 40.66 148 HIS A CA 1
ATOM 1136 C C . HIS A 1 148 ? -39.900 -6.621 12.060 1.00 40.66 148 HIS A C 1
ATOM 1138 O O . HIS A 1 148 ? -38.879 -6.018 11.745 1.00 40.66 148 HIS A O 1
ATOM 1144 N N . GLU A 1 149 ? -40.379 -7.685 11.412 1.00 36.97 149 GLU A N 1
ATOM 1145 C CA . GLU A 1 149 ? -40.508 -7.846 9.951 1.00 36.97 149 GLU A CA 1
ATOM 1146 C C . GLU A 1 149 ? -41.336 -9.097 9.621 1.00 36.97 149 GLU A C 1
ATOM 1148 O O . GLU A 1 149 ? -41.008 -10.192 10.135 1.00 36.97 149 GLU A O 1
#

Radius of gyration: 54.49 Å; chains: 1; bounding box: 99×32×153 Å

Sequence (149 aa):
MRNLSLYALVAVSAAIGLWLLAAAPRIELAQTQLDNALARIESAERLDAERIAVIEAQAGQLSNLLVAETKNRELLAQIASQGRAHTQALQELKRHDAQIIDYLRQPVPADLGRLYQRTETTDPASYRKQVGLPADSVRAAGPDDDRHE

Foldseek 3Di:
DVVVVVVVVVVVVVVVVVVCVVCVVVVVVVVVVVVVVVVVVVVVVVVVVVVVVVVVVVVVVVVVVVVVVVVVVVVVVVCVVVVVVVVVVVVVVVVVVVVVVVVVPDDDPVVVCVVPVDDDDPDPVVVPPPPD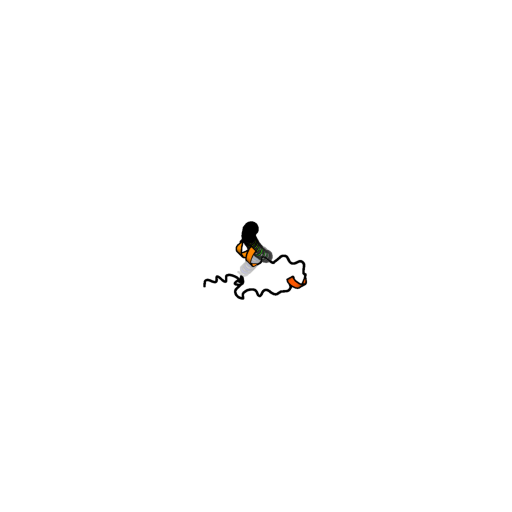DPPPPDDDPDDPPPDDD

pLDDT: mean 80.76, std 15.26, range [36.97, 96.06]

Secondary structure (DSSP, 8-state):
-HHHHHHHHHHHHHHHHHHHHHHHHHHHHHHHHHHHHHHHHHHHHHHHHHHHHHHHHHHHHHHHHHHHHHHHHHHHHHHHHHHHHHHHHHHHHHHHHHHHHHHHHSPPPHHHHHHT-PPP---GGGGG---PPPTT-------------